Protein 8EZ6 (pdb70)

Solvent-accessible surface area: 7496 Å² total; per-residue (Å²): 194,172,104,141,96,30,70,5,68,1,36,5,50,16,78,171,14,0,5,0,55,72,89,2,4,1,56,43,97,35,27,126,65,113,94,2,123,123,44,31,114,0,60,0,80,0,36,87,69,88,67,69,51,10,44,37,17,10,75,76,0,47,28,90,138,229,90,129,81,33,67,6,67,0,53,18,53,44,120,164,6,0,0,0,52,47,82,4,8,0,32,36,104,35,27,119,71,98,83,1,127,120,49,30,114,0,53,1,67,0,43,116,63,94,70,90,42,10,27,58,36,3,90,65,0,42,27,92,77,180

Secondary structure (DSSP, 8-state):
--EEEEEEEEEEE-SSEEEETTTEEEEGGGB-SSPPPTT-EEEEEEEE-SSSSS-EEEEEEEE--/--EEEEEEEEEE-SSEEEETTTEEEEGGGB-SSPPPTT-EEEEEEEE-TTSSSSEEEEEEEE---

Organism: Homo sapiens (NCBI:txid9606)

InterPro domains:
  IPR011992 EF-hand domain pair [SSF47473] (685-748)
  IPR025223 S1-like RNA binding domain [PF14444] (55-112)
  IPR025224 Cell cycle and apoptosis regulator protein [PTHR14304] (202-469)
  IPR025954 DBC1/CARP1, catalytically inactive NUDIX hydrolase domain [PF14443] (340-452)
  IPR025954 DBC1/CARP1, catalytically inactive NUDIX hydrolase domain [SM01122] (339-462)
  IPR045353 LAIKA domain [PF19256] (503-560)

GO terms:
  GO:0004857 enzyme inhibitor activity (F, IDA)
  GO:0000785 chromatin (C, IDA)
  GO:0005634 nucleus (C, IDA)
  GO:0005737 cytoplasm (C, IDA)
  GO:0005819 spindle (C, IDA)
  GO:0000993 RNA polymerase II complex binding (F, IDA)
  GO:0045892 negative regulation of DNA-templated transcription (P, IDA)
  GO:0044609 DBIRD complex (C, IDA)
  GO:0031647 regulation of protein stability (P, IDA)
  GO:0032435 negative regulation of proteasomal ubiquitin-dependent protein catabolic process (P, IDA)
  GO:0090311 regulation of protein deacetylation (P, IDA)
  GO:0004857 enzyme inhibitor activity (F, IMP)
  GO:0043065 positive regulation of apoptotic process (P, IMP)
  GO:0043086 negative regulation of catalytic activity (P, IMP)
  GO:0045892 negative regulation of DNA-templated transcription (P, IMP)
  GO:0009411 response to UV (P, IMP)
  GO:2000003 positive regulation of DNA damage checkpoint (P, IMP)
  GO:0030308 negative regulation of cell growth (P, IMP)
  GO:1902230 negative regulation of intrinsic apoptotic signaling pathway in response to DNA damage (P, IMP)
  GO:0032784 regulation of DNA-templated transcription elongation (P, IMP)

Radius of gyration: 14.77 Å; Cα contacts (8 Å, |Δi|>4): 314; chains: 2; bounding box: 30×27×44 Å

B-factor: mean 24.22, std 12.27, range [9.89, 77.34]

Structure (mmCIF, N/CA/C/O backbone):
data_8EZ6
#
_entry.id   8EZ6
#
_cell.length_a   37.388
_cell.length_b   50.822
_cell.length_c   62.066
_cell.angle_alpha   90.000
_cell.angle_beta   90.000
_cell.angle_gamma   90.000
#
_symmetry.space_group_name_H-M   'P 21 21 21'
#
loop_
_entity.id
_entity.type
_entity.pdbx_description
1 polymer 'Cell cycle and apoptosis regulator protein 2'
2 water water
#
loop_
_atom_site.group_PDB
_atom_site.id
_atom_site.type_symbol
_atom_site.label_atom_id
_atom_site.label_alt_id
_atom_site.label_comp_id
_atom_site.label_asym_id
_atom_site.label_entity_id
_atom_site.label_seq_id
_atom_site.pdbx_PDB_ins_code
_atom_site.Cartn_x
_atom_site.Cartn_y
_atom_site.Cartn_z
_atom_site.occupancy
_atom_site.B_iso_or_equiv
_atom_site.auth_seq_id
_atom_site.auth_comp_id
_atom_site.auth_asym_id
_atom_site.auth_atom_id
_atom_site.pdbx_PDB_model_num
ATOM 1 N N . GLU A 1 5 ? 18.01400 -27.63500 -7.05200 1.000 38.52000 53 GLU A N 1
ATOM 2 C CA . GLU A 1 5 ? 17.56900 -27.80300 -8.43200 1.000 40.50000 53 GLU A CA 1
ATOM 3 C C . GLU A 1 5 ? 16.04100 -27.84400 -8.55500 1.000 29.74000 53 GLU A C 1
ATOM 4 O O . GLU A 1 5 ? 15.47400 -27.12300 -9.36900 1.000 35.80000 53 GLU A O 1
ATOM 10 N N . LYS A 1 6 ? 15.37500 -28.67900 -7.75600 1.000 24.03000 54 LYS A N 1
ATOM 11 C CA . LYS A 1 6 ? 13.92000 -28.81000 -7.86600 1.000 24.08000 54 LYS A CA 1
ATOM 12 C C . LYS A 1 6 ? 13.17800 -27.70400 -7.12000 1.000 25.00000 54 LYS A C 1
ATOM 13 O O . LYS A 1 6 ? 12.08200 -27.31500 -7.51700 1.000 20.91000 54 LYS A O 1
ATOM 19 N N . GLN A 1 7 ? 13.77300 -27.20700 -6.04400 1.000 18.12000 55 GLN A N 1
ATOM 20 C CA . GLN A 1 7 ? 13.18500 -26.11400 -5.27500 1.000 18.68000 55 GLN A CA 1
ATOM 21 C C . GLN A 1 7 ? 14.26900 -25.09200 -4.93800 1.000 21.91000 55 GLN A C 1
ATOM 22 O O . GLN A 1 7 ? 15.43900 -25.44600 -4.80500 1.000 18.55000 55 GLN A O 1
ATOM 28 N N . ARG A 1 8 ? 13.89500 -23.82100 -4.91100 1.000 15.64000 56 ARG A N 1
ATOM 29 C CA . ARG A 1 8 ? 14.82400 -22.75800 -4.53300 1.000 16.55000 56 ARG A CA 1
ATOM 30 C C . ARG A 1 8 ? 14.14200 -21.77500 -3.56100 1.000 19.40000 56 ARG A C 1
ATOM 31 O O . ARG A 1 8 ? 12.93800 -21.49300 -3.70000 1.000 14.12000 56 ARG A O 1
ATOM 39 N N . VAL A 1 9 ? 14.90300 -21.24400 -2.60200 1.000 18.47000 57 VAL A N 1
ATOM 40 C CA . VAL A 1 9 ? 14.42300 -20.15900 -1.73700 1.000 14.90000 57 VAL A CA 1
ATOM 41 C C . VAL A 1 9 ? 15.28200 -18.92400 -1.99800 1.000 17.29000 57 VAL A C 1
ATOM 42 O O . VAL A 1 9 ? 16.51900 -18.98900 -1.92300 1.000 15.36000 57 VAL A O 1
ATOM 46 N N . PHE A 1 10 ? 14.63800 -17.79900 -2.29500 1.000 10.96000 58 PHE A N 1
ATOM 47 C CA . PHE A 1 10 ? 15.39600 -16.63700 -2.73600 1.000 12.71000 58 PHE A CA 1
ATOM 48 C C . PHE A 1 10 ? 14.61500 -15.34200 -2.52600 1.000 14.13000 58 PHE A C 1
ATOM 49 O O . PHE A 1 10 ? 13.39000 -15.36500 -2.32300 1.000 14.12000 58 PHE A O 1
ATOM 57 N N . THR A 1 11 ? 15.30400 -14.20800 -2.57200 1.000 13.99000 59 THR A N 1
ATOM 58 C CA . THR A 1 11 ? 14.57500 -12.94500 -2.61200 1.000 15.52000 59 THR A CA 1
ATOM 59 C C . THR A 1 11 ? 14.56900 -12.47000 -4.04900 1.000 18.03000 59 THR A C 1
ATOM 60 O O . THR A 1 11 ? 15.51500 -12.71100 -4.79600 1.000 13.52000 59 THR A O 1
ATOM 64 N N . GLY A 1 12 ? 13.51500 -11.76400 -4.42300 1.000 16.20000 60 GLY A N 1
ATOM 65 C CA . GLY A 1 12 ? 13.38000 -11.25800 -5.76600 1.000 15.99000 60 GLY A CA 1
ATOM 66 C C . GLY A 1 12 ? 12.39900 -10.09800 -5.76500 1.000 12.47000 60 GLY A C 1
ATOM 67 O O . GLY A 1 12 ? 11.83000 -9.75900 -4.73100 1.000 13.84000 60 GLY A O 1
ATOM 68 N N . ILE A 1 13 ? 12.23700 -9.48500 -6.92900 1.000 13.57000 61 ILE A N 1
ATOM 69 C CA . ILE A 1 13 ? 11.37300 -8.31700 -7.11100 1.000 14.72000 61 ILE A CA 1
ATOM 70 C C . ILE A 1 13 ? 10.05800 -8.71300 -7.80600 1.000 15.09000 61 ILE A C 1
ATOM 71 O O . ILE A 1 13 ? 10.07100 -9.40800 -8.82200 1.000 17.46000 61 ILE A O 1
ATOM 76 N N . VAL A 1 14 ? 8.92500 -8.28200 -7.26000 1.000 14.76000 62 VAL A N 1
ATOM 77 C CA . VAL A 1 14 ? 7.64600 -8.43200 -7.95900 1.000 12.77000 62 VAL A CA 1
ATOM 78 C C . VAL A 1 14 ? 7.67600 -7.55400 -9.21000 1.000 17.12000 62 VAL A C 1
ATOM 79 O O . VAL A 1 14 ? 7.74800 -6.31700 -9.11300 1.000 15.16000 62 VAL A O 1
ATOM 83 N N . THR A 1 15 ? 7.65100 -8.18800 -10.38200 1.000 15.35000 63 THR A N 1
ATOM 84 C CA . THR A 1 15 ? 7.78400 -7.46200 -11.65100 1.000 14.15000 63 THR A CA 1
ATOM 85 C C . THR A 1 15 ? 6.45000 -7.26300 -12.37100 1.000 18.18000 63 THR A C 1
ATOM 86 O O . THR A 1 15 ? 6.36600 -6.47000 -13.30600 1.000 22.54000 63 THR A O 1
ATOM 90 N N . SER A 1 16 ? 5.42900 -8.02700 -11.99300 1.000 18.38000 64 SER A N 1
ATOM 91 C CA . SER A 1 16 ? 4.06400 -7.73100 -12.43500 1.000 20.10000 64 SER A CA 1
ATOM 92 C C . SER A 1 16 ? 3.03400 -8.30500 -11.43900 1.000 19.83000 64 SER A C 1
ATOM 93 O O . SER A 1 16 ? 3.32300 -9.23000 -10.67000 1.000 16.32000 64 SER A O 1
ATOM 96 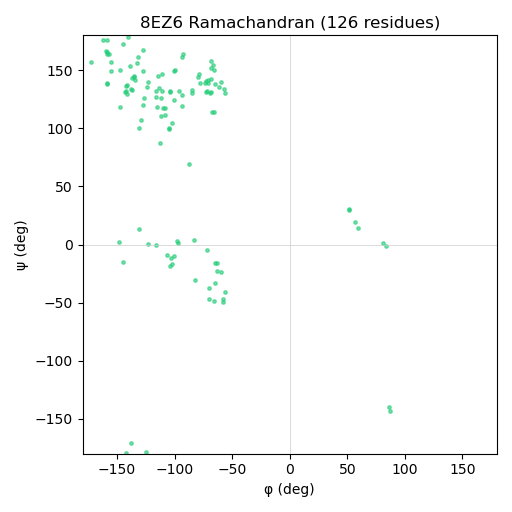N N . LEU A 1 17 ? 1.84400 -7.72200 -11.44900 1.000 18.12000 65 LEU A N 1
ATOM 97 C CA . LEU A 1 17 ? 0.77700 -8.03600 -10.49800 1.000 18.51000 65 LEU A CA 1
ATOM 98 C C . LEU A 1 17 ? -0.53100 -7.99500 -11.23700 1.000 22.08000 65 LEU A C 1
ATOM 99 O O . LEU A 1 17 ? -0.76300 -7.08100 -12.01600 1.000 22.45000 65 LEU A O 1
ATOM 104 N N . HIS A 1 18 ? -1.35400 -9.02000 -11.05800 1.000 19.34000 66 HIS A N 1
ATOM 105 C CA . HIS A 1 18 ? -2.54300 -9.17600 -11.89000 1.000 22.00000 66 HIS A CA 1
ATOM 106 C C . HIS A 1 18 ? -3.68400 -9.61100 -10.97200 1.000 22.09000 66 HIS A C 1
ATOM 107 O O . HIS A 1 18 ? -3.53000 -9.58900 -9.75600 1.000 25.15000 66 HIS A O 1
ATOM 114 N N . ASP A 1 19 ? -4.82600 -9.99300 -11.53700 1.000 26.23000 67 ASP A N 1
ATOM 115 C CA . ASP A 1 19 ? -6.00400 -10.24400 -10.70900 1.000 28.34000 67 ASP A CA 1
ATOM 116 C C . ASP A 1 19 ? -5.78000 -11.31300 -9.63900 1.000 28.26000 67 ASP A C 1
ATOM 117 O O . ASP A 1 19 ? -6.04100 -11.08100 -8.46300 1.000 23.51000 67 ASP A O 1
ATOM 122 N N . TYR A 1 20 ? -5.24500 -12.45600 -10.04800 1.000 21.28000 68 TYR A N 1
ATOM 123 C CA . TYR A 1 20 ? -5.11100 -13.60700 -9.16100 1.000 21.30000 68 TYR A CA 1
ATOM 124 C C . TYR A 1 20 ? -3.70700 -14.20200 -9.20300 1.000 18.31000 68 TYR A C 1
ATOM 125 O O . TYR A 1 20 ? -3.48000 -15.31000 -8.72700 1.000 17.68000 68 TYR A O 1
ATOM 134 N N . PHE A 1 21 ? -2.76600 -13.46800 -9.77900 1.000 19.74000 69 PHE A N 1
ATOM 135 C CA . PHE A 1 21 ? -1.39700 -13.94800 -9.81000 1.000 15.68000 69 PHE A CA 1
ATOM 136 C C . PHE A 1 21 ? -0.44300 -12.81000 -10.03800 1.000 17.94000 69 PHE A C 1
ATOM 137 O O . PHE A 1 21 ? -0.84400 -11.70100 -10.38000 1.000 17.99000 69 PHE A O 1
ATOM 145 N N . GLY A 1 22 ? 0.82900 -13.08200 -9.81100 1.000 15.38000 70 GLY A N 1
ATOM 146 C CA . GLY A 1 22 ? 1.87100 -12.11100 -10.08500 1.000 16.04000 70 GLY A CA 1
ATOM 147 C C . GLY A 1 22 ? 3.07600 -12.85000 -10.63200 1.000 18.29000 70 GLY A C 1
ATOM 148 O O . GLY A 1 22 ? 3.04100 -14.08300 -10.77200 1.000 14.77000 70 GLY A O 1
ATOM 149 N N . VAL A 1 23 ? 4.13800 -12.09600 -10.91700 1.000 12.93000 71 VAL A N 1
ATOM 150 C CA . VAL A 1 23 ? 5.39900 -12.64600 -11.39700 1.000 12.76000 71 VAL A CA 1
ATOM 151 C C . VAL A 1 23 ? 6.54000 -11.98300 -10.60900 1.000 15.90000 71 VAL A C 1
ATOM 152 O O . VAL A 1 23 ? 6.47100 -10.78700 -10.27600 1.000 15.39000 71 VAL A O 1
ATOM 156 N N . VAL A 1 24 ? 7.55900 -12.77000 -10.28100 1.000 14.47000 72 VAL A N 1
ATOM 157 C CA . VAL A 1 24 ? 8.77300 -12.29500 -9.61400 1.000 11.81000 72 VAL A CA 1
ATOM 158 C C . VAL A 1 24 ? 9.97000 -12.44300 -10.55400 1.000 16.44000 72 VAL A C 1
ATOM 159 O O . VAL A 1 24 ? 10.12000 -13.48500 -11.20500 1.000 16.00000 72 VAL A O 1
ATOM 163 N N . ASP A 1 25 ? 10.80900 -11.40700 -10.63100 1.000 14.50000 73 ASP A N 1
ATOM 164 C CA . ASP A 1 25 ? 11.98900 -11.40200 -11.49700 1.000 18.53000 73 ASP A CA 1
ATOM 165 C C . ASP A 1 25 ? 11.68700 -11.77200 -12.94300 1.000 19.13000 73 ASP A C 1
ATOM 166 O O . ASP A 1 25 ? 12.54100 -12.34900 -13.62100 1.000 15.28000 73 ASP A O 1
ATOM 171 N N . GLU A 1 26 ? 10.48300 -11.44000 -13.40400 1.000 17.36000 74 GLU A N 1
ATOM 172 C CA . GLU A 1 26 ? 10.04300 -11.73400 -14.77300 1.000 20.92000 74 GLU A CA 1
ATOM 173 C C . GLU A 1 26 ? 10.05800 -13.25000 -15.10400 1.000 20.04000 74 GLU A C 1
ATOM 174 O O . GLU A 1 26 ? 9.95200 -13.62300 -16.27200 1.000 27.56000 74 GLU A O 1
ATOM 180 N N . GLU A 1 27 ? 10.17300 -14.13000 -14.11000 1.000 19.32000 75 GLU A N 1
ATOM 181 C CA . GLU A 1 27 ? 10.29300 -15.55700 -14.44900 1.000 17.76000 75 GLU A CA 1
ATOM 182 C C . GLU A 1 27 ? 9.61500 -16.52900 -13.46800 1.000 24.10000 75 GLU A C 1
ATOM 183 O O . GLU A 1 27 ? 9.47700 -17.71700 -13.76600 1.000 25.43000 75 GLU A O 1
ATOM 189 N N . VAL A 1 28 ? 9.25900 -16.05000 -12.28300 1.000 17.54000 76 VAL A N 1
ATOM 190 C CA . VAL A 1 28 ? 8.66000 -16.90300 -11.26600 1.000 16.98000 76 VAL A CA 1
ATOM 191 C C . VAL A 1 28 ? 7.20800 -16.51400 -11.06100 1.000 18.78000 76 VAL A C 1
ATOM 192 O O . VAL A 1 28 ? 6.91900 -15.43500 -10.55500 1.000 15.65000 76 VAL A O 1
ATOM 196 N N . PHE A 1 29 ? 6.30900 -17.39100 -11.48700 1.000 16.82000 77 PHE A N 1
ATOM 197 C CA . PHE A 1 29 ? 4.87200 -17.17400 -11.40500 1.000 16.93000 77 PHE A CA 1
ATOM 198 C C . PHE A 1 29 ? 4.36700 -17.41600 -9.98400 1.000 17.35000 77 PHE A C 1
ATOM 199 O O . PHE A 1 29 ? 4.76900 -18.38100 -9.35200 1.000 15.91000 77 PHE A O 1
ATOM 207 N N . PHE A 1 30 ? 3.45900 -16.58100 -9.48300 1.000 13.34000 78 PHE A N 1
ATOM 208 C CA . PHE A 1 30 ? 2.84300 -16.92400 -8.20800 1.000 15.19000 78 PHE A CA 1
ATOM 209 C C . PHE A 1 30 ? 1.36600 -16.58600 -8.15900 1.000 13.23000 78 PHE A C 1
ATOM 210 O O . PHE A 1 30 ? 0.96000 -15.48400 -8.49500 1.000 13.66000 78 PHE A O 1
ATOM 218 N N . GLN A 1 31 ? 0.56900 -17.57200 -7.75900 1.000 16.18000 79 GLN A N 1
ATOM 219 C CA . GLN A 1 31 ? -0.85100 -17.35000 -7.47800 1.000 15.01000 79 GLN A CA 1
ATOM 220 C C . GLN A 1 31 ? -0.99200 -16.53900 -6.19100 1.000 15.23000 79 GLN A C 1
ATOM 221 O O . GLN A 1 31 ? -0.22200 -16.71800 -5.24400 1.000 14.18000 79 GLN A O 1
ATOM 227 N N . 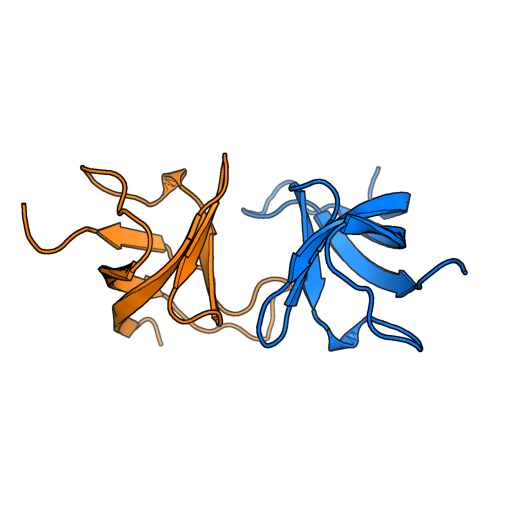LEU A 1 32 ? -1.93700 -15.61700 -6.15200 1.000 13.04000 80 LEU A N 1
ATOM 228 C CA . LEU A 1 32 ? -2.06500 -14.78400 -4.96700 1.000 16.78000 80 LEU A CA 1
ATOM 229 C C . LEU A 1 32 ? -2.33300 -15.66100 -3.74000 1.000 15.57000 80 LEU A C 1
ATOM 230 O O . LEU A 1 32 ? -1.99600 -15.29300 -2.61300 1.000 14.88000 80 LEU A O 1
ATOM 235 N N . SER A 1 33 ? -2.86600 -16.85900 -3.97000 1.000 15.90000 81 SER A N 1
ATOM 236 C CA . SER A 1 33 ? -3.13700 -17.79000 -2.87000 1.000 16.46000 81 SER A CA 1
ATOM 237 C C . SER A 1 33 ? -1.87300 -18.28800 -2.13100 1.000 15.16000 81 SER A C 1
ATOM 238 O O . SER A 1 33 ? -1.97900 -18.80800 -1.02900 1.000 16.05000 81 SER A O 1
ATOM 241 N N . VAL A 1 34 ? -0.68200 -18.12500 -2.70700 1.000 14.30000 82 VAL A N 1
ATOM 242 C CA . VAL A 1 34 ? 0.53300 -18.52800 -1.97300 1.000 13.10000 82 VAL A CA 1
ATOM 243 C C . VAL A 1 34 ? 1.21500 -17.34500 -1.26300 1.000 15.47000 82 VAL A C 1
ATOM 244 O O . VAL A 1 34 ? 2.25800 -17.50400 -0.62400 1.000 13.76000 82 VAL A O 1
ATOM 248 N N . VAL A 1 35 ? 0.63500 -16.15400 -1.37900 1.000 15.89000 83 VAL A N 1
ATOM 249 C CA . VAL A 1 35 ? 1.09600 -15.02000 -0.58500 1.000 11.83000 83 VAL A CA 1
ATOM 250 C C . VAL A 1 35 ? 0.68200 -15.19000 0.87800 1.000 16.08000 83 VAL A C 1
ATOM 251 O O . VAL A 1 35 ? -0.47100 -15.52300 1.17800 1.000 15.58000 83 VAL A O 1
ATOM 255 N N . LYS A 1 36 ? 1.63500 -14.99300 1.78800 1.000 14.31000 84 LYS A N 1
ATOM 256 C CA . LYS A 1 36 ? 1.34400 -14.99500 3.21900 1.000 18.51000 84 LYS A CA 1
ATOM 257 C C . LYS A 1 36 ? 1.49100 -13.58500 3.77600 1.000 18.99000 84 LYS A C 1
ATOM 258 O O . LYS A 1 36 ? 2.57700 -13.00900 3.72800 1.000 17.44000 84 LYS A O 1
ATOM 264 N N . GLY A 1 37 ? 0.39700 -13.03000 4.28500 1.000 15.68000 85 GLY A N 1
ATOM 265 C CA . GLY A 1 37 ? 0.42400 -11.69400 4.85100 1.000 19.08000 85 GLY A CA 1
A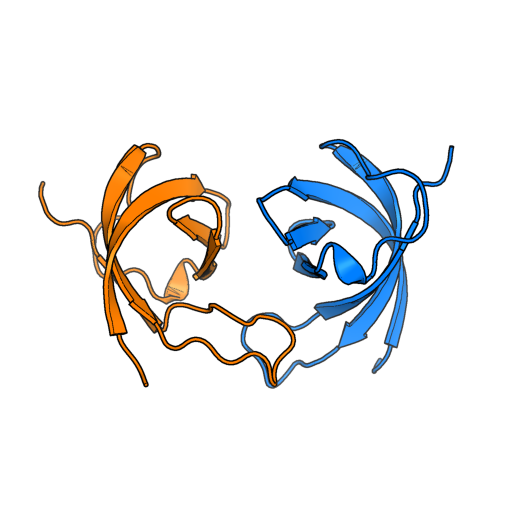TOM 266 C C . GLY A 1 37 ? 0.19500 -10.58900 3.83800 1.000 17.20000 85 GLY A C 1
ATOM 267 O O . GLY A 1 37 ? -0.57200 -10.75500 2.87900 1.000 15.00000 85 GLY A O 1
ATOM 268 N N . ARG A 1 38 ? 0.89500 -9.47100 4.02800 1.000 14.88000 86 ARG A N 1
ATOM 269 C CA . ARG A 1 38 ? 0.64500 -8.27600 3.24000 1.000 14.22000 86 ARG A CA 1
ATOM 270 C C . ARG A 1 38 ? 0.90600 -8.56500 1.75500 1.000 16.33000 86 ARG A C 1
ATOM 271 O O . ARG A 1 38 ? 1.89000 -9.20000 1.38800 1.000 15.25000 86 ARG A O 1
ATOM 279 N N . LEU A 1 39 ? -0.00300 -8.09800 0.90900 1.000 14.61000 87 LEU A N 1
ATOM 280 C CA . LEU A 1 39 ? 0.14400 -8.24400 -0.52100 1.000 15.58000 87 LEU A CA 1
ATOM 281 C C . LEU A 1 39 ? 1.30400 -7.36900 -0.98700 1.000 20.10000 87 LEU A C 1
ATOM 282 O O . LEU A 1 39 ? 1.37600 -6.19800 -0.63100 1.000 15.12000 87 LEU A O 1
ATOM 287 N N . PRO A 1 40 ? 2.21600 -7.94000 -1.77700 1.000 16.30000 88 PRO A N 1
ATOM 288 C CA . PRO A 1 40 ? 3.34400 -7.14900 -2.28500 1.000 16.33000 88 PRO A CA 1
ATOM 289 C C . PRO A 1 40 ? 2.86100 -6.06600 -3.23200 1.000 16.50000 88 PRO A C 1
ATOM 290 O O . PRO A 1 40 ? 1.85700 -6.24200 -3.92200 1.000 17.68000 88 PRO A O 1
ATOM 294 N N . GLN A 1 41 ? 3.59600 -4.96800 -3.27900 1.000 17.30000 89 GLN A N 1
ATOM 295 C CA . GLN A 1 41 ? 3.36900 -3.91600 -4.26300 1.000 19.68000 89 GLN A CA 1
ATOM 296 C C . GLN A 1 41 ? 4.26700 -4.14300 -5.47300 1.000 20.03000 89 GLN A C 1
ATOM 297 O O . GLN A 1 41 ? 5.26100 -4.87000 -5.37900 1.000 15.51000 89 GLN A O 1
ATOM 303 N N . LEU A 1 42 ? 3.93700 -3.51900 -6.60500 1.000 15.00000 90 LEU A N 1
ATOM 304 C CA . LEU A 1 42 ? 4.79000 -3.63800 -7.77700 1.000 16.13000 90 LEU A CA 1
ATOM 305 C C . LEU A 1 42 ? 6.21800 -3.18400 -7.46600 1.000 20.38000 90 LEU A C 1
ATOM 306 O O . LEU A 1 42 ? 6.41400 -2.12600 -6.86600 1.000 14.94000 90 LEU A O 1
ATOM 311 N N . GLY A 1 43 ? 7.20300 -4.00400 -7.83400 1.000 19.20000 91 GLY A N 1
ATOM 312 C CA . GLY A 1 43 ? 8.60100 -3.64500 -7.63000 1.000 19.60000 91 GLY A CA 1
ATOM 313 C C . GLY A 1 43 ? 9.12400 -3.88600 -6.22600 1.000 21.23000 91 GLY A C 1
ATOM 314 O O . GLY A 1 43 ? 10.27300 -3.55700 -5.91100 1.000 20.37000 91 GLY A O 1
ATOM 315 N N . GLU A 1 44 ? 8.26800 -4.42100 -5.36200 1.000 15.34000 92 GLU A N 1
ATOM 316 C CA . GLU A 1 44 ? 8.65100 -4.67200 -3.98000 1.000 17.29000 92 GLU A CA 1
ATOM 317 C C . GLU A 1 44 ? 9.48300 -5.94700 -3.87700 1.000 18.14000 92 GLU A C 1
ATOM 318 O O . GLU A 1 44 ? 9.27700 -6.88400 -4.63600 1.000 12.40000 92 GLU A O 1
ATOM 324 N N . LYS A 1 45 ? 10.42700 -5.97400 -2.93800 1.000 14.86000 93 LYS A N 1
ATOM 325 C CA . LYS A 1 45 ? 11.24900 -7.16300 -2.73900 1.000 17.75000 93 LYS A CA 1
ATOM 326 C C . LYS A 1 45 ? 10.54700 -8.16200 -1.82300 1.000 16.21000 93 LYS A C 1
ATOM 327 O O . LYS A 1 45 ? 9.98500 -7.79400 -0.79100 1.000 18.87000 93 LYS A O 1
ATOM 333 N N . VAL A 1 46 ? 10.54100 -9.42500 -2.23100 1.000 14.32000 94 VAL A N 1
ATOM 334 C CA . VAL A 1 46 ? 9.83600 -10.47400 -1.51000 1.000 11.38000 94 VAL A CA 1
ATOM 335 C C . VAL A 1 46 ? 10.71900 -11.70100 -1.33200 1.000 14.99000 94 VAL A C 1
ATOM 336 O O . VAL A 1 46 ? 11.64600 -11.92000 -2.12200 1.000 15.77000 94 VAL A O 1
ATOM 340 N N . LEU A 1 47 ? 10.41800 -12.50100 -0.31100 1.000 13.57000 95 LEU A N 1
ATOM 341 C CA . LEU A 1 47 ? 11.06400 -13.79000 -0.10900 1.000 13.53000 95 LEU A CA 1
ATOM 342 C C . LEU A 1 47 ? 10.20000 -14.85400 -0.76500 1.000 18.64000 95 LEU A C 1
ATOM 343 O O . LEU A 1 47 ? 8.99100 -14.94800 -0.49000 1.000 14.50000 95 LEU A O 1
ATOM 348 N N . VAL A 1 48 ? 10.82900 -15.66800 -1.60500 1.000 16.11000 96 VAL A N 1
ATOM 349 C CA . VAL A 1 48 ? 10.11100 -16.66000 -2.39100 1.000 13.86000 96 VAL A CA 1
ATOM 350 C C . VAL A 1 48 ? 10.62500 -18.08200 -2.19200 1.000 16.48000 96 VAL A C 1
ATOM 351 O O . VAL A 1 48 ? 11.82800 -18.31600 -2.18800 1.000 16.22000 96 VAL A O 1
ATOM 355 N N . LYS A 1 49 ? 9.70900 -19.03000 -2.02900 1.000 14.50000 97 LYS A N 1
ATOM 356 C CA . LYS A 1 49 ? 10.05200 -20.44000 -2.17400 1.000 14.14000 97 LYS A CA 1
ATOM 357 C C . LYS A 1 49 ? 9.34100 -20.93600 -3.43100 1.000 17.08000 97 LYS A C 1
ATOM 358 O O . LYS A 1 49 ? 8.12500 -20.77800 -3.57600 1.000 14.35000 97 LYS A O 1
ATOM 364 N N . ALA A 1 50 ? 10.08900 -21.53200 -4.35100 1.000 12.17000 98 ALA A N 1
ATOM 365 C CA . ALA A 1 50 ? 9.49700 -21.89600 -5.63500 1.000 14.12000 98 ALA A CA 1
ATOM 366 C C . ALA A 1 50 ? 9.97300 -23.26000 -6.07400 1.000 16.75000 98 ALA A C 1
ATOM 367 O O . ALA A 1 50 ? 11.04200 -23.72300 -5.66100 1.000 14.90000 98 ALA A O 1
ATOM 369 N N . ALA A 1 51 ? 9.14700 -23.92100 -6.88000 1.000 15.10000 99 ALA A N 1
ATOM 370 C CA . ALA A 1 51 ? 9.50500 -25.21200 -7.45300 1.000 18.82000 99 ALA A CA 1
ATOM 371 C C . ALA A 1 51 ? 9.72600 -25.07600 -8.94900 1.000 25.98000 99 ALA A C 1
ATOM 372 O O . ALA A 1 51 ? 9.03400 -24.31600 -9.63600 1.000 21.04000 99 ALA A O 1
ATOM 374 N N . TYR A 1 52 ? 10.64300 -25.87200 -9.46200 1.000 30.27000 100 TYR A N 1
ATOM 375 C CA . TYR A 1 52 ? 11.08700 -25.78800 -10.83200 1.000 36.79000 100 TYR A CA 1
ATOM 376 C C . TYR A 1 52 ? 10.65700 -26.89000 -11.72500 1.000 46.98000 100 TYR A C 1
ATOM 377 O O . TYR A 1 52 ? 11.11700 -27.98800 -11.57700 1.000 46.82000 100 TYR A O 1
ATOM 386 N N . ASN A 1 53 ? 9.78500 -26.53200 -12.66500 1.000 49.37000 101 ASN A N 1
ATOM 387 C CA . ASN A 1 53 ? 9.24400 -27.43600 -13.66300 1.000 59.04000 101 ASN A CA 1
ATOM 388 C C . ASN A 1 53 ? 9.75700 -27.03700 -15.04500 1.000 61.07000 101 ASN A C 1
ATOM 389 O O . ASN A 1 53 ? 9.12400 -26.25600 -15.75600 1.000 61.70000 101 ASN A O 1
ATOM 394 N N . PRO A 1 54 ? 10.93600 -27.56200 -15.41200 1.000 63.59000 102 PRO A N 1
ATOM 395 C CA . PRO A 1 54 ? 11.56600 -27.28800 -16.70600 1.000 68.85000 102 PRO A CA 1
ATOM 396 C C . PRO A 1 54 ? 10.70800 -27.84800 -17.82700 1.000 74.29000 102 PRO A C 1
ATOM 397 O O . PRO A 1 54 ? 10.65600 -27.27800 -18.91700 1.000 72.49000 102 PRO A O 1
ATOM 401 N N . GLY A 1 55 ? 10.03600 -28.96400 -17.56400 1.000 69.09000 103 GLY A N 1
ATOM 402 C CA . GLY A 1 55 ? 9.14200 -29.55800 -18.54200 1.000 66.82000 103 GLY A CA 1
ATOM 403 C C . GLY A 1 55 ? 7.80800 -28.87500 -18.32200 1.000 71.22000 103 GLY A C 1
ATOM 404 O O . GLY A 1 55 ? 6.84600 -29.48600 -17.85600 1.000 74.57000 103 GLY A O 1
ATOM 405 N N . GLN A 1 56 ? 7.76100 -27.59200 -18.66500 1.000 68.40000 104 GLN A N 1
ATOM 406 C CA . GLN A 1 56 ? 6.60000 -26.78500 -18.45600 1.000 66.19000 104 GLN A CA 1
ATOM 407 C C . GLN A 1 56 ? 6.86600 -25.40800 -19.15800 1.000 56.46000 104 GLN A C 1
ATOM 408 O O . GLN A 1 56 ? 8.02600 -25.04800 -19.35900 1.000 53.74000 104 GLN A O 1
ATOM 414 N N . ALA A 1 57 ? 5.81900 -24.66900 -19.51800 1.000 58.03000 105 ALA A N 1
ATOM 415 C CA . ALA A 1 57 ? 6.01500 -23.39500 -20.19100 1.000 53.04000 105 ALA A CA 1
ATOM 416 C C . ALA A 1 57 ? 6.59700 -22.33200 -19.26000 1.000 52.58000 105 ALA A C 1
ATOM 417 O O . ALA A 1 57 ? 7.52900 -21.64100 -19.61800 1.000 51.13000 105 ALA A O 1
ATOM 419 N N . VAL A 1 58 ? 6.02300 -22.23100 -18.06200 1.000 51.80000 106 VAL A N 1
ATOM 420 C CA . VAL A 1 58 ? 6.50200 -21.34800 -17.01900 1.000 43.90000 106 VAL A CA 1
ATOM 421 C C . VAL A 1 58 ? 7.20700 -22.28100 -16.00800 1.000 39.83000 106 VAL A C 1
ATOM 422 O O . VAL A 1 58 ? 6.59500 -22.90000 -15.19000 1.000 38.38000 106 VAL A O 1
ATOM 426 N N . PRO A 1 59 ? 8.54300 -22.34500 -16.08100 1.000 39.44000 107 PRO A N 1
ATOM 427 C CA . PRO A 1 59 ? 9.38100 -23.22000 -15.24400 1.000 43.30000 107 PRO A CA 1
ATOM 428 C C . PRO A 1 59 ? 9.29200 -23.07600 -13.71400 1.000 38.31000 107 PRO A C 1
ATOM 429 O O . PRO A 1 59 ? 9.18600 -24.09100 -13.02700 1.000 38.03000 107 PRO A O 1
ATOM 433 N N . TRP A 1 60 ? 9.33600 -21.85300 -13.19500 1.000 26.57000 108 TRP A N 1
ATOM 434 C CA . TRP A 1 60 ? 9.32700 -21.62500 -11.75100 1.000 25.02000 108 TRP A CA 1
ATOM 435 C C . TRP A 1 60 ? 7.93900 -21.22500 -11.26400 1.000 19.07000 108 TRP A C 1
ATOM 436 O O . TRP A 1 60 ? 7.32600 -20.31700 -11.81200 1.000 20.38000 108 TRP A O 1
ATOM 447 N N . ASN A 1 61 ? 7.41000 -21.95600 -10.29800 1.000 15.61000 109 ASN A N 1
ATOM 448 C CA . ASN A 1 61 ? 6.15400 -21.57600 -9.66200 1.000 15.67000 109 ASN A CA 1
ATOM 449 C C . ASN A 1 61 ? 6.32100 -21.50900 -8.14600 1.000 16.76000 109 ASN A C 1
ATOM 450 O O . ASN A 1 61 ? 6.82700 -22.44300 -7.52700 1.000 14.86000 109 ASN A O 1
ATOM 455 N N . ALA A 1 62 ? 5.94900 -20.37200 -7.56500 1.000 13.99000 110 ALA A N 1
ATOM 456 C CA . ALA A 1 62 ? 6.12700 -20.14800 -6.13600 1.000 13.11000 110 ALA A CA 1
ATOM 457 C C . ALA A 1 62 ? 5.17900 -21.00000 -5.31700 1.000 12.97000 110 ALA A C 1
ATOM 458 O O . ALA A 1 62 ? 4.01100 -21.17000 -5.68400 1.000 14.99000 110 ALA A O 1
ATOM 460 N N . VAL A 1 63 ? 5.67600 -21.55200 -4.21800 1.000 11.57000 111 VAL A N 1
ATOM 461 C CA . VAL A 1 63 ? 4.79300 -22.20500 -3.27400 1.000 11.43000 111 VAL A CA 1
ATOM 462 C C . VAL A 1 63 ? 4.55100 -21.31400 -2.06600 1.000 16.30000 111 VAL A C 1
ATOM 463 O O . VAL A 1 63 ? 3.66500 -21.57300 -1.27500 1.000 13.73000 111 VAL A O 1
ATOM 467 N N . LYS A 1 64 ? 5.32500 -20.24400 -1.94600 1.000 12.94000 112 LYS A N 1
ATOM 468 C CA . LYS A 1 64 ? 5.14700 -19.28400 -0.85800 1.000 13.29000 112 LYS A CA 1
ATOM 469 C C . LYS A 1 64 ? 5.77500 -17.96000 -1.23500 1.000 14.08000 112 LYS A C 1
ATOM 470 O O . LYS A 1 64 ? 6.88200 -17.92800 -1.77200 1.000 14.02000 112 LYS A O 1
ATOM 476 N N . VAL A 1 65 ? 5.09000 -16.86400 -0.92900 1.000 13.00000 113 VAL A N 1
ATOM 477 C CA . VAL A 1 65 ? 5.64000 -15.53600 -1.19600 1.000 11.10000 113 VAL A CA 1
ATOM 478 C C . VAL A 1 65 ? 5.38600 -14.62500 -0.00300 1.000 14.84000 113 VAL A C 1
ATOM 479 O O . VAL A 1 65 ? 4.26800 -14.57300 0.51400 1.000 13.99000 113 VAL A O 1
ATOM 483 N N . GLN A 1 66 ? 6.41200 -13.89900 0.42800 1.000 11.87000 114 GLN A N 1
ATOM 484 C CA . GLN A 1 66 ? 6.25800 -13.04000 1.59200 1.000 14.15000 114 GLN A CA 1
ATOM 485 C C . GLN A 1 66 ? 7.01900 -11.74800 1.43700 1.000 17.02000 114 GLN A C 1
ATOM 486 O O . GLN A 1 66 ? 8.20000 -11.76600 1.07000 1.000 14.73000 114 GLN A O 1
ATOM 492 N N . THR A 1 67 ? 6.37800 -10.64500 1.81900 1.000 13.45000 115 THR A N 1
ATOM 493 C CA . THR A 1 67 ? 7.04600 -9.34900 1.86900 1.000 17.75000 115 THR A CA 1
ATOM 494 C C . THR A 1 67 ? 8.07700 -9.36900 2.98800 1.000 19.49000 115 THR A C 1
ATOM 495 O O . THR A 1 67 ? 7.97600 -10.17800 3.91100 1.000 17.07000 115 THR A O 1
ATOM 499 N N . LEU A 1 68 ? 9.07000 -8.48800 2.90400 1.000 21.67000 116 LEU A N 1
ATOM 500 C CA . LEU A 1 68 ? 10.20600 -8.52500 3.83000 1.000 21.63000 116 LEU A CA 1
ATOM 501 C C . LEU A 1 68 ? 10.32500 -7.28700 4.73600 1.000 28.63000 116 LEU A C 1
ATOM 502 O O . LEU A 1 68 ? 11.22500 -7.21400 5.57200 1.000 33.41000 116 LEU A O 1
ATOM 507 N N . SER A 1 69 ? 9.41600 -6.33100 4.59000 1.000 30.72000 117 SER A N 1
ATOM 508 C CA . SER A 1 69 ? 9.42300 -5.14600 5.43900 1.000 37.99000 117 SER A CA 1
ATOM 509 C C . SER A 1 69 ? 8.06600 -4.44300 5.44600 1.000 42.09000 117 SER A C 1
ATOM 510 O O . SER A 1 69 ? 7.75900 -3.67100 6.35800 1.000 52.82000 117 SER A O 1
ATOM 513 N N . LYS B 1 6 ? -12.83300 -27.25800 -21.13900 1.000 40.74000 54 LYS B N 1
ATOM 514 C CA . LYS B 1 6 ? -12.57000 -27.47100 -22.55000 1.000 28.04000 54 LYS B CA 1
ATOM 515 C C . LYS B 1 6 ? -11.82300 -26.25000 -23.10000 1.000 27.22000 54 LYS B C 1
ATOM 516 O O . LYS B 1 6 ? -11.98500 -25.14900 -22.59300 1.000 23.40000 54 LYS B O 1
ATOM 522 N N . GLN B 1 7 ? -10.99500 -26.44600 -24.12100 1.000 19.52000 55 GLN B N 1
ATOM 523 C CA . GLN B 1 7 ? -10.30700 -25.32800 -24.74800 1.000 21.61000 55 GLN B CA 1
ATOM 524 C C . GLN B 1 7 ? -11.34400 -24.34900 -25.29200 1.000 20.51000 55 GLN B C 1
ATOM 525 O O . GLN B 1 7 ? -12.34400 -24.76500 -25.86300 1.000 22.37000 55 GLN B O 1
ATOM 531 N N . ARG B 1 8 ? -11.07500 -23.06000 -25.14500 1.000 20.31000 56 ARG B N 1
ATOM 532 C CA . ARG B 1 8 ? -11.99200 -22.02700 -25.61600 1.000 24.51000 56 ARG B CA 1
ATOM 533 C C . ARG B 1 8 ? -11.23900 -21.04800 -26.49100 1.000 21.42000 56 ARG B C 1
ATOM 534 O O . ARG B 1 8 ? -10.03400 -20.85700 -26.33300 1.000 15.21000 56 ARG B O 1
ATOM 542 N N . VAL B 1 9 ? -11.94700 -20.48200 -27.45800 1.000 15.90000 57 VAL B N 1
ATOM 543 C CA . VAL B 1 9 ? -11.42000 -19.39000 -28.25100 1.000 16.69000 57 VAL B CA 1
ATOM 544 C C . VAL B 1 9 ? -12.28800 -18.16700 -27.96300 1.000 19.08000 57 VAL B C 1
ATOM 545 O O . VAL B 1 9 ? -13.52500 -18.25900 -27.93600 1.000 17.95000 57 VAL B O 1
ATOM 549 N N . PHE B 1 10 ? -11.64400 -17.04600 -27.68400 1.000 15.08000 58 PHE B N 1
ATOM 550 C CA . PHE B 1 10 ? -12.36700 -15.84900 -27.25700 1.000 14.59000 58 PHE B CA 1
ATOM 551 C C . PHE B 1 10 ? -11.55000 -14.60100 -27.54100 1.000 16.99000 58 PHE B C 1
ATOM 552 O O . PHE B 1 10 ? -10.34400 -14.67900 -27.78000 1.000 12.64000 58 PHE B O 1
ATOM 560 N N . THR B 1 11 ? -12.21800 -13.45200 -27.51200 1.000 15.38000 59 THR B N 1
ATOM 561 C CA . THR B 1 11 ? -11.53300 -12.17300 -27.61900 1.000 14.39000 59 THR B CA 1
ATOM 562 C C . THR B 1 11 ? -11.32800 -11.50300 -26.26500 1.000 15.56000 59 THR B C 1
ATOM 563 O O . THR B 1 11 ? -12.10600 -11.69700 -25.33800 1.000 18.18000 59 THR B O 1
ATOM 567 N N . GLY B 1 12 ? -10.25900 -10.72300 -26.14900 1.000 15.30000 60 GLY B N 1
ATOM 568 C CA . GLY B 1 12 ? -9.97600 -10.01600 -24.92200 1.000 14.09000 60 GLY B CA 1
ATOM 569 C C . GLY B 1 12 ? -8.99500 -8.89300 -25.18400 1.000 14.55000 60 GLY B C 1
ATOM 570 O O . GLY B 1 12 ? -8.49900 -8.74200 -26.28600 1.000 16.83000 60 GLY B O 1
ATOM 571 N N . ILE B 1 13 ? -8.71000 -8.11000 -24.15600 1.000 13.68000 61 ILE B N 1
ATOM 572 C CA . ILE B 1 13 ? -7.80200 -6.97200 -24.28100 1.000 14.97000 61 ILE B CA 1
ATOM 573 C C . ILE B 1 13 ? -6.44900 -7.30800 -23.67400 1.000 14.17000 61 ILE B C 1
ATOM 574 O O . ILE B 1 13 ? -6.38700 -7.85000 -22.58000 1.000 14.33000 61 ILE B O 1
ATOM 579 N N . VAL B 1 14 ? -5.37100 -7.03000 -24.39700 1.000 13.79000 62 VAL B N 1
ATOM 580 C CA . VAL B 1 14 ? -4.03400 -7.11100 -23.81100 1.000 13.31000 62 VAL B CA 1
ATOM 581 C C . VAL B 1 14 ? -3.86100 -6.01600 -22.76300 1.000 15.20000 62 VAL B C 1
ATOM 582 O O . VAL B 1 14 ? -3.87000 -4.82200 -23.07800 1.000 19.79000 62 VAL B O 1
ATOM 586 N N . THR B 1 15 ? -3.72800 -6.43200 -21.51100 1.000 14.42000 63 THR B N 1
ATOM 587 C CA . THR B 1 15 ? -3.65000 -5.49900 -20.39000 1.000 18.61000 63 THR B CA 1
ATOM 588 C C . THR B 1 15 ? -2.22900 -5.33600 -19.84400 1.000 18.93000 63 THR B C 1
ATOM 589 O O . THR B 1 15 ? -1.93700 -4.36800 -19.16000 1.000 18.68000 63 THR B O 1
ATOM 593 N N . SER B 1 16 ? -1.34400 -6.28200 -20.15100 1.000 17.69000 64 SER B N 1
ATOM 594 C CA . SER B 1 16 ? 0.06800 -6.14100 -19.78300 1.000 17.60000 64 SER B CA 1
ATOM 595 C C . SER B 1 16 ? 0.95400 -6.79300 -20.81400 1.000 19.03000 64 SER B C 1
ATOM 596 O O . SER B 1 16 ? 0.57700 -7.79100 -21.44100 1.000 14.32000 64 SER B O 1
ATOM 599 N N . LEU B 1 17 ? 2.15200 -6.25200 -20.96800 1.000 14.29000 65 LEU B N 1
ATOM 600 C CA . LEU B 1 17 ? 3.05300 -6.75600 -21.98800 1.000 18.32000 65 LEU B CA 1
ATOM 601 C C . LEU B 1 17 ? 4.51500 -6.64000 -21.54700 1.000 20.84000 65 LEU B C 1
ATOM 602 O O . LEU B 1 17 ? 5.04400 -5.53400 -21.39700 1.000 19.97000 65 LEU B O 1
ATOM 607 N N . HIS B 1 18 ? 5.19300 -7.77200 -21.44300 1.000 16.92000 66 HIS B N 1
ATOM 608 C CA . HIS B 1 18 ? 6.57600 -7.78600 -20.96100 1.000 23.29000 66 HIS B CA 1
ATOM 609 C C . HIS B 1 18 ? 7.47000 -8.47000 -21.97200 1.000 21.50000 66 HIS B C 1
ATOM 610 O O . HIS B 1 18 ? 7.00600 -8.86600 -23.03200 1.000 26.13000 66 HIS B O 1
ATOM 617 N N . ASP B 1 19 ? 8.75700 -8.58600 -21.64800 1.000 26.51000 67 ASP B N 1
ATOM 618 C CA . ASP B 1 19 ? 9.76500 -9.06300 -22.59500 1.000 22.94000 67 ASP B CA 1
ATOM 619 C C . ASP B 1 19 ? 9.40900 -10.44300 -23.14900 1.000 23.69000 67 ASP B C 1
ATOM 620 O O . ASP B 1 19 ? 9.61300 -10.70100 -24.34300 1.000 25.02000 67 ASP B O 1
ATOM 625 N N . TYR B 1 20 ? 8.90800 -11.33600 -22.29400 1.000 21.17000 68 TYR B N 1
ATOM 626 C CA . TYR B 1 20 ? 8.67000 -12.71200 -22.73700 1.000 21.13000 68 TYR B CA 1
ATOM 627 C C . TYR B 1 20 ? 7.22900 -13.21400 -22.57000 1.000 19.03000 68 TYR B C 1
ATOM 628 O O . TYR B 1 20 ? 6.91500 -14.35600 -22.94800 1.000 17.26000 68 TYR B O 1
ATOM 637 N N . PHE B 1 21 ? 6.34700 -12.35800 -22.06200 1.000 18.58000 69 PHE B N 1
ATOM 638 C CA . PHE B 1 21 ? 4.94500 -12.74100 -21.87400 1.000 16.15000 69 PHE B CA 1
ATOM 639 C C . PHE B 1 21 ? 4.05700 -11.51200 -21.79100 1.000 18.12000 69 PHE B C 1
ATOM 640 O O . PHE B 1 21 ? 4.53000 -10.38900 -21.58400 1.000 16.10000 69 PHE B O 1
ATOM 648 N N . GLY B 1 22 ? 2.75700 -11.74300 -21.92200 1.000 13.40000 70 GLY B N 1
ATOM 649 C CA . GLY B 1 22 ? 1.78100 -10.69300 -21.76300 1.000 16.56000 70 GLY B CA 1
ATOM 650 C C . GLY B 1 22 ? 0.58500 -11.24900 -21.03400 1.000 13.47000 70 GLY B C 1
ATOM 651 O O . GLY B 1 22 ? 0.55800 -12.43100 -20.69700 1.000 15.64000 70 GLY B O 1
ATOM 652 N N . VAL B 1 23 ? -0.40300 -10.40800 -20.76800 1.000 14.17000 71 VAL B N 1
ATOM 653 C CA . VAL B 1 23 ? -1.60100 -10.88400 -20.08700 1.000 12.45000 71 VAL B CA 1
ATOM 654 C C . VAL B 1 23 ? -2.81500 -10.27100 -20.77300 1.000 14.31000 71 VAL B C 1
ATOM 655 O O . VAL B 1 23 ? -2.77500 -9.12500 -21.21800 1.000 14.76000 71 VAL B O 1
ATOM 659 N N . VAL B 1 24 ? -3.88200 -11.05100 -20.87300 1.000 14.30000 72 VAL B N 1
ATOM 660 C CA . VAL B 1 24 ? -5.13500 -10.58400 -21.46800 1.000 13.00000 72 VAL B CA 1
ATOM 661 C C . VAL B 1 24 ? -6.20000 -10.46500 -20.40400 1.000 17.61000 72 VAL B C 1
ATOM 662 O O . VAL B 1 24 ? -6.39600 -11.39800 -19.61200 1.000 15.31000 72 VAL B O 1
ATOM 666 N N . ASP B 1 25 ? -6.89500 -9.32300 -20.40200 1.000 14.69000 73 ASP B N 1
ATOM 667 C CA . ASP B 1 25 ? -7.94500 -9.02600 -19.42700 1.000 16.65000 73 ASP B CA 1
ATOM 668 C C . ASP B 1 25 ? -7.46500 -9.22800 -17.98800 1.000 21.20000 73 ASP B C 1
ATOM 669 O O . ASP B 1 25 ? -8.25900 -9.56700 -17.10000 1.000 18.43000 73 ASP B O 1
ATOM 674 N N . GLU B 1 26 ? -6.16200 -9.02400 -17.77500 1.000 18.10000 74 GLU B N 1
ATOM 675 C CA . GLU B 1 26 ? -5.52900 -9.20200 -16.47400 1.000 21.66000 74 GLU B CA 1
ATOM 676 C C . GLU B 1 26 ? -5.71800 -10.60800 -15.87700 1.000 22.75000 74 GLU B C 1
ATOM 677 O O . GLU B 1 26 ? -5.57700 -10.79700 -14.66600 1.000 20.73000 74 GLU B O 1
ATOM 683 N N . GLU B 1 27 ? -6.04700 -11.59400 -16.70900 1.000 18.13000 75 GLU B N 1
ATOM 684 C CA . GLU B 1 27 ? -6.31400 -12.91500 -16.15500 1.000 20.10000 75 GLU B CA 1
ATOM 685 C C . GLU B 1 27 ? -5.95300 -14.10600 -17.05200 1.000 19.41000 75 GLU B C 1
ATOM 686 O O . GLU B 1 27 ? -6.12800 -15.25000 -16.65000 1.000 17.99000 75 GLU B O 1
ATOM 692 N N . VAL B 1 28 ? -5.39100 -13.85300 -18.23000 1.000 15.94000 76 VAL B N 1
ATOM 693 C CA . VAL B 1 28 ? -5.02700 -14.95400 -19.12200 1.000 15.55000 76 VAL B CA 1
ATOM 694 C C . VAL B 1 28 ? -3.57300 -14.68800 -19.50100 1.000 15.39000 76 VAL B C 1
ATOM 695 O O . VAL B 1 28 ? -3.26600 -13.78000 -20.28000 1.000 13.26000 76 VAL B O 1
ATOM 699 N N . PHE B 1 29 ? -2.68700 -15.49800 -18.93900 1.000 15.43000 77 PHE B N 1
ATOM 700 C CA . PHE B 1 29 ? -1.25500 -15.39900 -19.17200 1.000 16.17000 77 PHE B CA 1
ATOM 701 C C . PHE B 1 29 ? -0.93300 -15.91900 -20.56600 1.000 14.30000 77 PHE B C 1
ATOM 702 O O . PHE B 1 29 ? -1.53300 -16.88900 -21.00400 1.000 16.23000 77 PHE B O 1
ATOM 710 N N . PHE B 1 30 ? -0.03100 -15.24900 -21.29100 1.000 15.36000 78 PHE B N 1
ATOM 711 C CA . PHE B 1 30 ? 0.47300 -15.83300 -22.52600 1.000 13.70000 78 PHE B CA 1
ATOM 712 C C . PHE B 1 30 ? 1.94600 -15.55000 -22.77200 1.000 14.61000 78 PHE B C 1
ATOM 713 O O . PHE B 1 30 ? 2.41000 -14.42600 -22.66800 1.000 14.65000 78 PHE B O 1
ATOM 721 N N . GLN B 1 31 ? 2.67800 -16.60400 -23.09600 1.000 15.88000 79 GLN B N 1
ATOM 722 C CA . GLN B 1 31 ? 4.06000 -16.45800 -23.53300 1.000 19.01000 79 GLN B CA 1
ATOM 723 C C . GLN B 1 31 ? 4.06500 -15.77300 -24.89400 1.000 13.77000 79 GLN B C 1
ATOM 724 O O . GLN B 1 31 ? 3.21500 -16.05100 -25.73900 1.000 13.32000 79 GLN B O 1
ATOM 730 N N . LEU B 1 32 ? 5.03300 -14.90500 -25.13100 1.000 11.68000 80 LEU B N 1
ATOM 731 C CA . LEU B 1 32 ? 5.08200 -14.23100 -26.41200 1.000 15.51000 80 LEU B CA 1
ATOM 732 C C . LEU B 1 32 ? 5.30300 -15.26000 -27.52600 1.000 16.79000 80 LEU B C 1
ATOM 733 O O . LEU B 1 32 ? 4.90700 -15.03900 -28.66600 1.000 13.51000 80 LEU B O 1
ATOM 738 N N . SER B 1 33 ? 5.86100 -16.41900 -27.17400 1.000 15.72000 81 SER B N 1
ATOM 739 C CA . SER B 1 33 ? 6.09800 -17.46600 -28.15600 1.000 16.18000 81 SER B CA 1
ATOM 740 C C . SER B 1 33 ? 4.82200 -18.02200 -28.79600 1.000 17.22000 81 SER B C 1
ATOM 741 O O . SER B 1 33 ? 4.91300 -18.68800 -29.82100 1.000 16.18000 81 SER B O 1
ATOM 744 N N . VAL B 1 34 ? 3.65000 -17.76700 -28.20400 1.000 16.37000 82 VAL B N 1
ATOM 745 C CA . VAL B 1 34 ? 2.39100 -18.23700 -28.80500 1.000 16.41000 82 VAL B CA 1
ATOM 746 C C . VAL B 1 34 ? 1.69800 -17.13500 -29.60700 1.000 15.76000 82 VAL B C 1
ATOM 747 O O . VAL B 1 34 ? 0.60100 -17.34400 -30.14500 1.000 14.90000 82 VAL B O 1
ATOM 751 N N . VAL B 1 35 ? 2.32800 -15.96400 -29.69900 1.000 14.81000 83 VAL B N 1
ATOM 752 C CA . VAL B 1 35 ? 1.81600 -14.93100 -30.60400 1.000 15.46000 83 VAL B CA 1
ATOM 753 C C . VAL B 1 35 ? 2.06900 -15.32700 -32.05000 1.000 17.77000 83 VAL B C 1
ATOM 754 O O . VAL B 1 35 ? 3.16200 -15.74700 -32.41700 1.000 16.84000 83 VAL B O 1
ATOM 758 N N . LYS B 1 36 ? 1.03600 -15.20600 -32.86600 1.000 15.39000 84 LYS B N 1
ATOM 759 C CA . LYS B 1 36 ? 1.14700 -15.44400 -34.29600 1.000 20.05000 84 LYS B CA 1
ATOM 760 C C . LYS B 1 36 ? 1.06200 -14.10900 -35.01000 1.000 17.63000 84 LYS B C 1
ATOM 761 O O . LYS B 1 36 ? 0.06600 -13.40400 -34.88600 1.000 21.55000 84 LYS B O 1
ATOM 767 N N . GLY B 1 37 ? 2.12600 -13.73900 -35.70800 1.000 21.31000 85 GLY B N 1
ATOM 768 C CA . GLY B 1 37 ? 2.13400 -12.48700 -36.42800 1.000 17.93000 85 GLY B CA 1
ATOM 769 C C . GLY B 1 37 ? 2.56800 -11.32700 -35.56000 1.000 20.07000 85 GLY B C 1
ATOM 770 O O . GLY B 1 37 ? 3.50400 -11.44500 -34.76300 1.000 14.27000 85 GLY B O 1
ATOM 771 N N . ARG B 1 38 ? 1.89100 -10.19000 -35.74700 1.000 16.11000 86 ARG B N 1
ATOM 772 C CA . ARG B 1 38 ? 2.26200 -8.93700 -35.10000 1.000 21.24000 86 ARG B CA 1
ATOM 773 C C . ARG B 1 38 ? 2.09700 -9.03000 -33.58900 1.000 19.51000 86 ARG B C 1
ATOM 774 O O . ARG B 1 38 ? 1.13900 -9.60200 -33.11000 1.000 17.16000 86 ARG B O 1
ATOM 782 N N . LEU B 1 39 ? 3.04900 -8.49700 -32.83700 1.000 15.55000 87 LEU B N 1
ATOM 783 C CA . LEU B 1 39 ? 2.89400 -8.42400 -31.39600 1.000 16.41000 87 LEU B CA 1
ATOM 784 C C . LEU B 1 39 ? 1.79300 -7.41300 -31.05500 1.000 20.37000 87 LEU B C 1
ATOM 785 O O . LEU B 1 39 ? 1.80700 -6.30800 -31.56900 1.000 14.45000 87 LEU B O 1
ATOM 790 N N . PRO B 1 40 ? 0.82300 -7.78100 -30.19700 1.000 18.52000 88 PRO B N 1
ATOM 791 C CA . PRO B 1 40 ? -0.20500 -6.77800 -29.86800 1.000 18.55000 88 PRO B CA 1
ATOM 792 C C . PRO B 1 40 ? 0.33200 -5.58300 -29.06800 1.000 23.41000 88 PRO B C 1
ATOM 793 O O . PRO B 1 40 ? 1.35800 -5.67600 -28.38700 1.000 20.00000 88 PRO B O 1
ATOM 797 N N . GLN B 1 41 ? -0.34300 -4.44600 -29.17600 1.000 21.12000 89 GLN B N 1
ATOM 798 C CA . GLN B 1 41 ? -0.01800 -3.33400 -28.30200 1.000 23.42000 89 GLN B CA 1
ATOM 799 C C . GLN B 1 41 ? -0.90500 -3.36700 -27.06300 1.000 22.00000 89 GLN B C 1
ATOM 800 O O . GLN B 1 41 ? -1.89600 -4.10300 -27.01700 1.000 17.69000 89 GLN B O 1
ATOM 806 N N . LEU B 1 42 ? -0.50700 -2.62900 -26.02900 1.000 17.96000 90 LEU B N 1
ATOM 807 C CA . LEU B 1 42 ? -1.34000 -2.51100 -24.83400 1.000 21.26000 90 LEU B CA 1
ATOM 808 C C . LEU B 1 42 ? -2.70700 -1.97400 -25.22700 1.000 19.04000 90 LEU B C 1
ATOM 809 O O . LEU B 1 42 ? -2.80300 -1.01700 -25.99700 1.000 16.08000 90 LEU B O 1
ATOM 814 N N . GLY B 1 43 ? -3.75700 -2.60400 -24.71200 1.000 13.61000 91 GLY B N 1
ATOM 815 C CA . GLY B 1 43 ? -5.11000 -2.18400 -25.00200 1.000 16.69000 91 GLY B CA 1
ATOM 816 C C . GLY B 1 43 ? -5.63600 -2.73900 -26.31200 1.000 19.52000 91 GLY B C 1
ATOM 817 O O . GLY B 1 43 ? -6.78800 -2.50600 -26.66200 1.000 16.75000 91 GLY B O 1
ATOM 818 N N . GLU B 1 44 ? -4.82500 -3.50300 -27.03800 1.000 17.62000 92 GLU B N 1
ATOM 819 C CA . GLU B 1 44 ? -5.31600 -4.03100 -28.31000 1.000 16.35000 92 GLU B CA 1
ATOM 820 C C . GLU B 1 44 ? -6.20600 -5.25200 -28.10200 1.000 17.01000 92 GLU B C 1
ATOM 821 O O . GLU B 1 44 ? -5.96100 -6.06400 -27.20900 1.000 14.60000 92 GLU B O 1
ATOM 827 N N . LYS B 1 45 ? -7.23800 -5.38900 -28.93000 1.000 14.93000 93 LYS B N 1
ATOM 828 C CA . LYS B 1 45 ? -8.13500 -6.54500 -28.82300 1.000 14.81000 93 LYS B CA 1
ATOM 829 C C . LYS B 1 45 ? -7.54500 -7.72100 -29.60500 1.000 13.64000 93 LYS B C 1
ATOM 830 O O . LYS B 1 45 ? -7.13600 -7.56700 -30.74900 1.000 15.41000 93 LYS B O 1
ATOM 836 N N . VAL B 1 46 ? -7.47400 -8.89300 -28.97500 1.000 12.71000 94 VAL B N 1
ATOM 837 C CA . VAL B 1 46 ? -6.81900 -10.01900 -29.60000 1.000 12.33000 94 VAL B CA 1
ATOM 838 C C . VAL B 1 46 ? -7.69200 -11.26200 -29.50900 1.000 15.13000 94 VAL B C 1
ATOM 839 O O . VAL B 1 46 ? -8.61700 -11.32800 -28.69900 1.000 13.71000 94 VAL B O 1
ATOM 843 N N . LEU B 1 47 ? -7.40300 -12.23100 -30.35000 1.000 12.21000 95 LEU B N 1
ATOM 844 C CA . LEU B 1 47 ? -8.07000 -13.50400 -30.30600 1.000 13.87000 95 LEU B CA 1
ATOM 845 C C . LEU B 1 47 ? -7.18400 -14.45600 -29.48400 1.000 17.58000 95 LEU B C 1
ATOM 846 O O . LEU B 1 47 ? -6.01700 -14.52000 -29.72500 1.000 12.37000 95 LEU B O 1
ATOM 851 N N . VAL B 1 48 ? -7.77100 -15.16900 -28.54200 1.000 14.21000 96 VAL B N 1
ATOM 852 C CA . VAL B 1 48 ? -7.03100 -16.07800 -27.65200 1.000 13.88000 96 VAL B CA 1
ATOM 853 C C . VAL B 1 48 ? -7.58400 -17.49600 -27.73700 1.000 18.04000 96 VAL B C 1
ATOM 854 O O . VAL B 1 48 ? -8.79700 -17.69000 -27.72200 1.000 15.00000 96 VAL B O 1
ATOM 858 N N . LYS B 1 49 ? -6.71300 -18.47200 -27.73500 1.000 13.45000 97 LYS B N 1
ATOM 859 C CA . LYS B 1 49 ? -7.06900 -19.85100 -27.61300 1.000 14.24000 97 LYS B CA 1
ATOM 860 C C . LYS B 1 49 ? -6.46800 -20.35000 -26.29700 1.000 14.49000 97 LYS B C 1
ATOM 861 O O . LYS B 1 49 ? -5.26000 -20.33000 -26.12800 1.000 13.61000 97 LYS B O 1
ATOM 867 N N . ALA B 1 50 ? -7.31700 -20.78200 -25.37300 1.000 14.57000 98 ALA B N 1
ATOM 868 C CA . ALA B 1 50 ? -6.83600 -21.23100 -24.06300 1.000 15.92000 98 ALA B CA 1
ATOM 869 C C . ALA B 1 50 ? -7.77700 -22.20000 -23.37300 1.000 18.83000 98 ALA B C 1
ATOM 870 O O . ALA B 1 50 ? -8.99700 -22.12800 -23.54100 1.000 16.09000 98 ALA B O 1
ATOM 872 N N . ALA B 1 51 ? -7.20600 -23.08600 -22.57500 1.000 15.00000 99 ALA B N 1
ATOM 873 C CA . ALA B 1 51 ? -7.98500 -23.96100 -21.71400 1.000 19.81000 99 ALA B CA 1
ATOM 874 C C . ALA B 1 51 ? -7.69200 -23.60400 -20.26400 1.000 23.20000 99 ALA B C 1
ATOM 875 O O . ALA B 1 51 ? -6.57300 -23.24700 -19.93400 1.000 24.30000 99 ALA B O 1
ATOM 877 N N . TYR B 1 52 ? -8.69700 -23.70300 -19.40600 1.000 21.06000 100 TYR B N 1
ATOM 878 C CA . TYR B 1 52 ? -8.52800 -23.41200 -17.99200 1.000 25.29000 100 TYR B CA 1
ATOM 879 C C . TYR B 1 52 ? -8.21800 -24.72900 -17.29600 1.000 22.14000 100 TYR B C 1
ATOM 880 O O . TYR B 1 52 ? -8.97800 -25.68900 -17.40000 1.000 20.81000 100 TYR B O 1
ATOM 889 N N . ASN B 1 53 ? -7.06000 -24.81900 -16.67200 1.000 25.18000 101 ASN B N 1
ATOM 890 C CA . ASN B 1 53 ? -6.74400 -26.03700 -15.93500 1.000 27.92000 101 ASN B CA 1
ATOM 891 C C . ASN B 1 53 ? -6.25800 -25.72300 -14.55200 1.000 23.37000 101 ASN B C 1
ATOM 892 O O . ASN B 1 53 ? -5.09300 -25.41100 -14.35400 1.000 25.42000 101 ASN B O 1
ATOM 897 N N . PRO B 1 54 ? -7.15000 -25.84600 -13.57700 1.000 21.07000 102 PRO B N 1
ATOM 898 C CA . PRO B 1 54 ? -6.77400 -25.52100 -12.20200 1.000 26.63000 102 PRO B CA 1
ATOM 899 C C . PRO B 1 54 ? -5.84000 -26.58000 -11.61800 1.000 26.86000 102 PRO B C 1
ATOM 900 O O . PRO B 1 54 ? -5.31900 -26.38500 -10.51900 1.000 25.88000 102 PRO B O 1
ATOM 904 N N . GLY B 1 55 ? -5.59700 -27.65400 -12.36700 1.000 24.34000 103 GLY B N 1
ATOM 905 C CA . GLY B 1 55 ? -4.73100 -28.72200 -11.89000 1.000 25.92000 103 GLY B CA 1
ATOM 906 C C . GLY B 1 55 ? -3.24800 -28.44700 -12.11800 1.000 27.99000 103 GLY B C 1
ATOM 907 O O . GLY B 1 55 ? -2.40200 -29.27700 -11.80700 1.000 24.34000 103 GLY B O 1
ATOM 908 N N . GLN B 1 56 ? -2.93700 -27.26600 -12.63900 1.000 24.97000 104 GLN B N 1
ATOM 909 C CA . GLN B 1 56 ? -1.55500 -26.86300 -12.89700 1.000 28.76000 104 GLN B CA 1
ATOM 910 C C . GLN B 1 56 ? -1.27300 -25.51700 -12.24600 1.000 28.01000 104 GLN B C 1
ATOM 911 O O . GLN B 1 56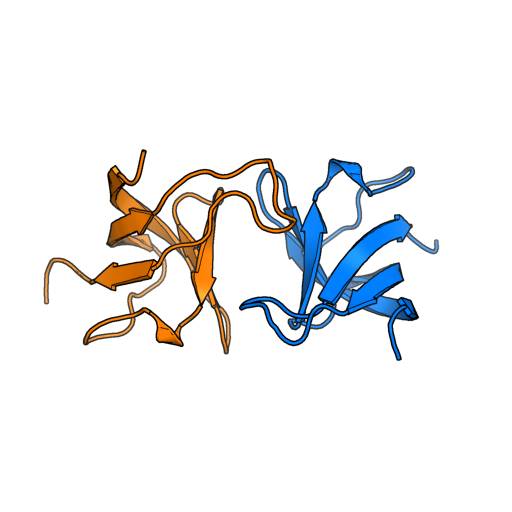 ? -2.19200 -24.80500 -11.86100 1.000 23.27000 104 GLN B O 1
ATOM 917 N N . ALA B 1 57 ? 0.00100 -25.14700 -12.18200 1.000 29.44000 105 ALA B N 1
ATOM 918 C CA . ALA B 1 57 ? 0.40800 -23.92800 -11.49300 1.000 29.31000 105 ALA B CA 1
ATOM 919 C C . ALA B 1 57 ? -0.02400 -22.65800 -12.23700 1.000 27.40000 105 ALA B C 1
ATOM 920 O O . ALA B 1 57 ? -0.36900 -21.64800 -11.60900 1.000 31.01000 105 ALA B O 1
ATOM 922 N N . VAL B 1 58 ? 0.02500 -22.68600 -13.56600 1.000 23.22000 106 VAL B N 1
ATOM 923 C CA . VAL B 1 58 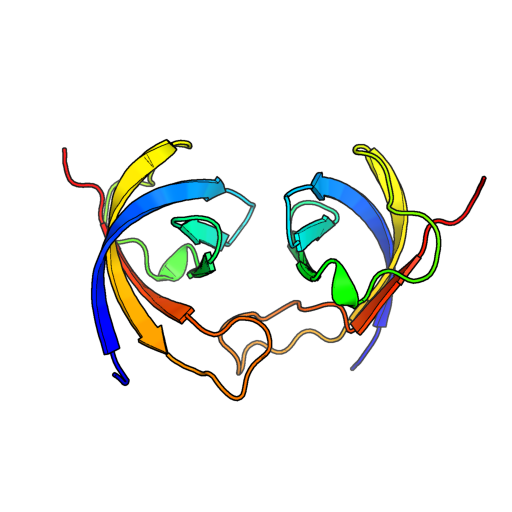? -0.53100 -21.57700 -14.34400 1.000 25.47000 106 VAL B CA 1
ATOM 924 C C . VAL B 1 58 ? -1.86000 -22.03900 -14.95700 1.000 25.15000 106 VAL B C 1
ATOM 925 O O . VAL B 1 58 ? -1.85900 -22.73800 -15.96600 1.000 25.23000 106 VAL B O 1
ATOM 929 N N . PRO B 1 59 ? -2.99200 -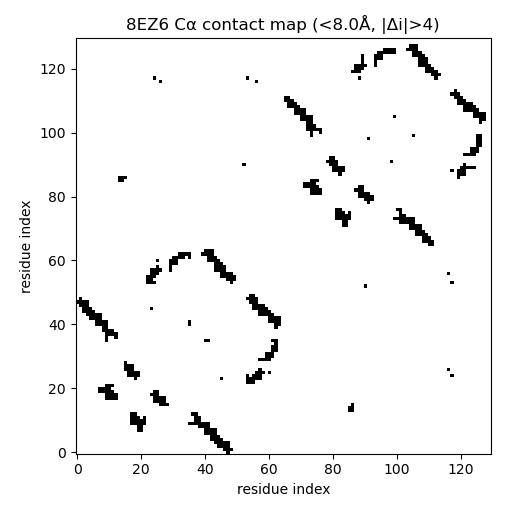21.67200 -14.32700 1.000 22.99000 107 PRO B N 1
ATOM 930 C CA . PRO B 1 59 ? -4.32000 -22.19200 -14.70400 1.000 26.41000 107 PRO B CA 1
ATOM 931 C C . PRO B 1 59 ? -4.77500 -21.75100 -16.10500 1.000 24.87000 107 PRO B C 1
ATOM 932 O O . PRO B 1 59 ? -5.26900 -22.58500 -16.86100 1.000 25.95000 107 PRO B O 1
ATOM 936 N N . TRP B 1 60 ? -4.66900 -20.45900 -16.41200 1.000 20.67000 108 TRP B N 1
ATOM 937 C CA . TRP B 1 60 ? -4.97900 -19.95800 -17.74700 1.000 24.66000 108 TRP B CA 1
ATOM 938 C C . TRP B 1 60 ? -3.69600 -19.70500 -18.48000 1.000 29.88000 108 TRP B C 1
ATOM 939 O O . TRP B 1 60 ? -3.06400 -18.66100 -18.27900 1.000 28.20000 108 TRP B O 1
ATOM 950 N N . ASN B 1 61 ? -3.37300 -20.59400 -19.40500 1.000 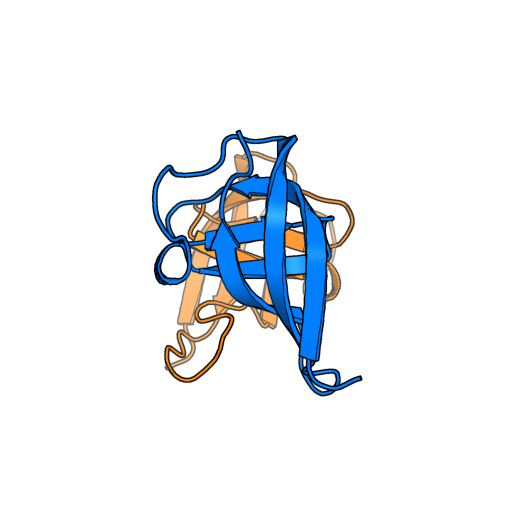29.94000 109 ASN B N 1
ATOM 951 C CA . ASN B 1 61 ? -2.21800 -20.40400 -20.25800 1.000 29.87000 109 ASN B CA 1
ATOM 952 C C . ASN B 1 61 ? -2.65200 -20.54200 -21.72400 1.000 27.21000 109 ASN B C 1
ATOM 953 O O . ASN B 1 61 ? -3.16000 -21.58800 -22.14100 1.000 26.68000 109 ASN B O 1
ATOM 958 N N . ALA B 1 62 ? -2.44500 -19.47800 -22.49600 1.000 23.76000 110 ALA B N 1
ATOM 959 C CA . ALA B 1 62 ? -2.83900 -19.44500 -23.89700 1.000 17.60000 110 ALA B CA 1
ATOM 960 C C . ALA B 1 62 ? -1.92000 -20.31000 -24.75100 1.000 14.92000 110 ALA B C 1
ATOM 961 O O . ALA B 1 62 ? -0.70700 -20.30500 -24.53500 1.000 16.38000 110 ALA B O 1
ATOM 963 N N . VAL B 1 63 ? -2.48200 -21.01800 -25.73300 1.000 13.92000 111 VAL B N 1
ATOM 964 C CA . VAL B 1 63 ? -1.65700 -21.70600 -26.72600 1.000 18.01000 111 VAL B CA 1
ATOM 965 C C . VAL B 1 63 ? -1.59300 -20.88900 -28.02300 1.000 15.94000 111 VAL B C 1
ATOM 966 O O . VAL B 1 63 ? -0.82000 -21.19600 -28.90700 1.000 14.25000 111 VAL B O 1
ATOM 970 N N . LYS B 1 64 ? -2.40400 -19.84400 -28.13300 1.000 15.99000 112 LYS B N 1
ATOM 971 C CA . LYS B 1 64 ? -2.33000 -18.98700 -29.30700 1.000 14.53000 112 LYS B CA 1
ATOM 972 C C . LYS B 1 64 ? -2.91600 -17.62300 -29.01000 1.000 16.42000 112 LYS B C 1
ATOM 973 O O . LYS B 1 64 ? -3.92600 -17.52600 -28.32600 1.000 15.72000 112 LYS B O 1
ATOM 979 N N . VAL B 1 65 ? -2.26300 -16.57500 -29.49700 1.000 12.76000 113 VAL B N 1
ATOM 980 C CA . VAL B 1 65 ? -2.78200 -15.21400 -29.37100 1.000 14.32000 113 VAL B CA 1
ATOM 981 C C . VAL B 1 65 ? -2.53700 -14.51700 -30.72000 1.000 15.70000 113 VAL B C 1
ATOM 982 O O . VAL B 1 65 ? -1.45700 -14.64200 -31.28200 1.000 14.33000 113 VAL B O 1
ATOM 986 N N . GLN B 1 66 ? -3.54100 -13.82300 -31.25000 1.000 14.96000 114 GLN B N 1
ATOM 987 C CA . GLN B 1 66 ? -3.42100 -13.13000 -32.54400 1.000 18.38000 114 GLN B CA 1
ATOM 988 C C . GLN B 1 66 ? -4.12000 -11.78600 -32.54900 1.000 18.59000 114 GLN B C 1
ATOM 989 O O . GLN B 1 66 ? -5.25300 -11.69400 -32.08100 1.000 16.44000 114 GLN B O 1
ATOM 995 N N . THR B 1 67 ? -3.48100 -10.76800 -33.12900 1.000 14.82000 115 THR B N 1
ATOM 996 C CA . THR B 1 67 ? -4.14300 -9.49000 -33.34100 1.000 17.04000 115 THR B CA 1
ATOM 997 C C . THR B 1 67 ? -5.21800 -9.68600 -34.39500 1.000 20.93000 115 THR B C 1
ATOM 998 O O . THR B 1 67 ? -5.12400 -10.61300 -35.21200 1.000 17.29000 115 THR B O 1
ATOM 1002 N N . LEU B 1 68 ? -6.25400 -8.87100 -34.32300 1.000 19.91000 116 LEU B N 1
ATOM 1003 C CA . LEU B 1 68 ? -7.41900 -8.95400 -35.18600 1.000 19.57000 116 LEU B CA 1
ATOM 1004 C C . LEU B 1 68 ? -7.57400 -7.89600 -36.26000 1.000 27.57000 116 LEU B C 1
ATOM 1005 O O . LEU B 1 68 ? -8.41900 -7.98000 -37.07400 1.000 22.17000 116 LEU B O 1
ATOM 1010 N N . SER B 1 69 ? -6.75100 -6.88900 -36.22100 1.000 25.79000 117 SER B N 1
ATOM 1011 C CA . SER B 1 69 ? -6.75000 -5.86100 -37.23100 1.000 37.44000 117 SER B CA 1
ATOM 1012 C C . SER B 1 69 ? -5.33800 -5.38700 -37.45400 1.000 38.73000 117 SER B C 1
ATOM 1013 O O . SER B 1 69 ? -4.41800 -5.72700 -36.73900 1.000 34.67000 117 SER B O 1
ATOM 1016 N N . ASN B 1 70 ? -5.18500 -4.57000 -38.44900 1.000 44.40000 118 ASN B N 1
ATOM 1017 C CA . ASN B 1 70 ? -3.87500 -4.10000 -38.72600 1.000 48.91000 118 ASN B CA 1
ATOM 1018 C C . ASN B 1 70 ? -3.62800 -2.79400 -38.01600 1.000 50.26000 118 ASN B C 1
ATOM 1019 O O . ASN B 1 70 ? -2.59600 -2.64400 -37.41700 1.000 61.3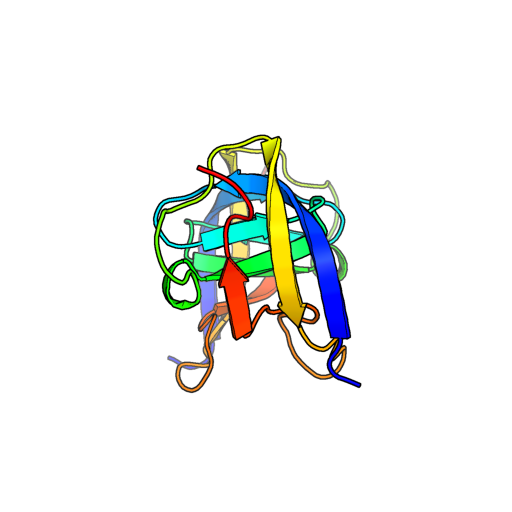4000 118 ASN B O 1
#

Sequence (130 aa):
EKQRVFTGIVTSLHDYFGVVDEEVFFQLSVVKGRLPQLGEKVLVKAAYNPGQAVPWNAVKVQTLSKQRVFTGIVTSLHDYFGVVDEEVFFQLSVVKGRLPQLGEKVLVKAAYNPGQAVPWNAVKVQTLSN

Nearest PDB structures (foldseek):
  8ez6-assembly2_B  TM=9.594E-01  e=3.212E-11  Homo sapiens
  7zhr-assembly1_A  TM=7.824E-01  e=2.302E-03  Drosophila melanogaster
  8d0k-assembly1_C  TM=5.670E-01  e=3.722E-01  Homo sapiens
  6i52-assembly1_A  TM=4.184E-01  e=1.578E+00  Saccharomyces cerevisiae S288C
  8th5-assembly4_D  TM=2.799E-01  e=8.433E+00  Homo sapiens

Foldseek 3Di:
DFKDKDKFFFAADDDQWTATPNQEIEGCVQEDPDDDDHGAIKIFIWGADPVDPRGTYTNHIYGDD/DKDKDKFFFAADDDFWTATPNQAIEGCVQEDPDDDDHGAIKIFIWAACPPDPRRHYTNHIYGDDD